Protein AF-A0A660TN57-F1 (afdb_monomer_lite)

Sequence (79 aa):
MIKNSTDAELEACLNVANLMVAAARTAPKARGFDSLYTLIVTGEEKDKLADYMKEYGEKMDISFFVRDSINVKNSPVVV

Radius of gyration: 15.71 Å; chains: 1; bounding box: 44×16×47 Å

Foldseek 3Di:
DDDDPVRVVLVVVVVVLVVVVVCLQPPDDDVNDRPDDDDKDADPRLLVVLVVLLVVCVVVVNVVSNVVSVVSNPDRIDD

pLDDT: mean 96.34, std 3.3, range [79.06, 98.62]

Structure (mmCIF, N/CA/C/O backbone):
data_AF-A0A660TN57-F1
#
_entry.id   AF-A0A660TN57-F1
#
loop_
_atom_site.group_PDB
_atom_site.id
_atom_site.type_symbol
_atom_site.label_atom_id
_atom_site.label_alt_id
_atom_site.label_comp_id
_atom_site.label_asym_id
_atom_site.label_entity_id
_atom_site.label_seq_id
_atom_site.pdbx_PDB_ins_code
_atom_site.Cartn_x
_atom_site.Cartn_y
_atom_site.Cartn_z
_atom_site.occupancy
_atom_site.B_iso_or_equiv
_atom_site.auth_seq_id
_atom_site.auth_comp_id
_atom_site.auth_asym_id
_atom_site.auth_atom_id
_atom_site.pdbx_PDB_model_num
ATOM 1 N N . MET A 1 1 ? -13.785 4.410 24.778 1.00 79.06 1 MET A N 1
ATOM 2 C CA . MET A 1 1 ? -13.900 4.660 23.327 1.00 79.06 1 MET A CA 1
ATOM 3 C C . MET A 1 1 ? -14.458 3.395 22.698 1.00 79.06 1 MET A C 1
ATOM 5 O O . MET A 1 1 ? -13.926 2.333 22.994 1.00 79.06 1 MET A O 1
ATOM 9 N N . ILE A 1 2 ? -15.558 3.476 21.949 1.00 91.81 2 ILE A N 1
ATOM 10 C CA . ILE A 1 2 ? -16.129 2.320 21.238 1.00 91.81 2 ILE A CA 1
ATOM 11 C C . ILE A 1 2 ? -15.573 2.344 19.818 1.00 91.81 2 ILE A C 1
ATOM 13 O O . ILE A 1 2 ? -15.540 3.406 19.203 1.00 91.81 2 ILE A O 1
ATOM 17 N N . LYS A 1 3 ? -15.122 1.191 19.327 1.00 94.94 3 LYS A N 1
ATOM 18 C CA . LYS A 1 3 ? -14.530 1.026 18.002 1.00 94.94 3 LYS A CA 1
ATOM 19 C C . LYS A 1 3 ? -15.232 -0.120 17.282 1.00 94.94 3 LYS A C 1
ATOM 21 O O . LYS A 1 3 ? -15.393 -1.184 17.878 1.00 94.94 3 LYS A O 1
ATOM 26 N N . ASN A 1 4 ? -15.683 0.100 16.049 1.00 97.44 4 ASN A N 1
ATOM 27 C CA . ASN A 1 4 ? -16.274 -0.971 15.246 1.00 97.44 4 ASN A CA 1
ATOM 28 C C . ASN A 1 4 ? -15.174 -1.818 14.573 1.00 97.44 4 ASN A C 1
ATOM 30 O O . ASN A 1 4 ? -13.991 -1.475 14.617 1.00 97.44 4 ASN A O 1
ATOM 34 N N . SER A 1 5 ? -15.562 -2.942 13.972 1.00 97.31 5 SER A N 1
ATOM 35 C CA . SER A 1 5 ? -14.622 -3.867 13.330 1.00 97.31 5 SER A CA 1
ATOM 36 C C . SER A 1 5 ? -13.844 -3.230 12.177 1.00 97.31 5 SER A C 1
ATOM 38 O O . SER A 1 5 ? -12.652 -3.484 12.054 1.00 97.31 5 SER A O 1
ATOM 40 N N . THR A 1 6 ? -14.481 -2.375 11.378 1.00 95.88 6 THR A N 1
ATOM 41 C CA . THR A 1 6 ? -13.865 -1.723 10.213 1.00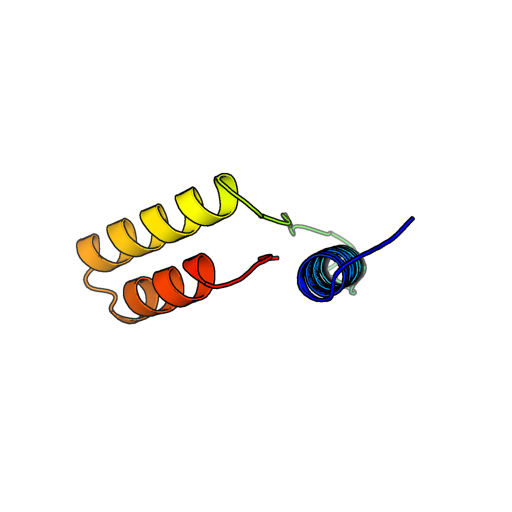 95.88 6 THR A CA 1
ATOM 42 C C . THR A 1 6 ? -12.801 -0.714 10.634 1.00 95.88 6 THR A C 1
ATOM 44 O O . THR A 1 6 ? -11.694 -0.708 10.103 1.00 95.88 6 THR A O 1
ATOM 47 N N . ASP A 1 7 ? -13.091 0.098 11.652 1.00 95.94 7 ASP A N 1
ATOM 48 C CA . ASP A 1 7 ? -12.114 1.031 12.210 1.00 95.94 7 ASP A CA 1
ATOM 49 C C . ASP A 1 7 ? -10.938 0.260 12.836 1.00 95.94 7 ASP A C 1
ATOM 51 O O . ASP A 1 7 ? -9.786 0.706 12.793 1.00 95.94 7 ASP A O 1
ATOM 55 N N . ALA A 1 8 ? -11.222 -0.876 13.491 1.00 97.50 8 ALA A N 1
ATOM 56 C CA . ALA A 1 8 ? -10.211 -1.746 14.094 1.00 97.50 8 ALA A CA 1
ATOM 57 C C . ALA A 1 8 ? -9.271 -2.338 13.040 1.00 97.50 8 ALA A C 1
ATOM 59 O O . ALA A 1 8 ? -8.054 -2.265 13.211 1.00 97.50 8 ALA A O 1
ATOM 60 N N . GLU A 1 9 ? -9.834 -2.846 11.947 1.00 96.69 9 GLU A N 1
ATOM 61 C CA . GLU A 1 9 ? -9.100 -3.360 10.795 1.00 96.69 9 GLU A CA 1
ATOM 62 C C . GLU A 1 9 ? -8.227 -2.279 10.147 1.00 96.69 9 GLU A C 1
ATOM 64 O O . GLU A 1 9 ? -7.031 -2.498 9.970 1.00 96.69 9 GLU A O 1
ATOM 69 N N . LEU A 1 10 ? -8.773 -1.087 9.879 1.00 96.25 10 LEU A N 1
ATOM 70 C CA . LEU A 1 10 ? -8.015 0.004 9.260 1.00 96.25 10 LEU A CA 1
ATOM 71 C C . LEU A 1 10 ? -6.800 0.423 10.102 1.00 96.25 10 LEU A C 1
ATOM 73 O O . LEU A 1 10 ? -5.702 0.590 9.568 1.00 96.25 10 LEU A O 1
ATOM 77 N N . GLU A 1 11 ? -6.965 0.563 11.421 1.00 97.31 11 GLU A N 1
ATOM 78 C CA . GLU A 1 11 ? -5.835 0.877 12.307 1.00 97.31 11 GLU A CA 1
ATOM 79 C C . GLU A 1 11 ? -4.793 -0.249 12.307 1.00 97.31 11 G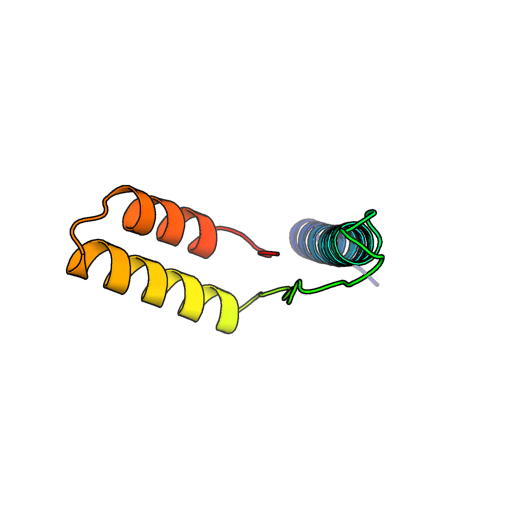LU A C 1
ATOM 81 O O . GLU A 1 11 ? -3.593 0.022 12.258 1.00 97.31 11 GLU A O 1
ATOM 86 N N . ALA A 1 12 ? -5.228 -1.513 12.313 1.00 97.88 12 ALA A N 1
ATOM 87 C CA . ALA A 1 12 ? -4.316 -2.647 12.226 1.00 97.88 12 ALA A CA 1
ATOM 88 C C . ALA A 1 12 ? -3.524 -2.637 10.906 1.00 97.88 12 ALA A C 1
ATOM 90 O O . ALA A 1 12 ? -2.304 -2.812 10.931 1.00 97.88 12 ALA A O 1
ATOM 91 N N . CYS A 1 13 ? -4.177 -2.358 9.773 1.00 98.06 13 CYS A N 1
ATOM 92 C CA . CYS A 1 13 ? -3.518 -2.207 8.475 1.00 98.06 13 CYS A CA 1
ATOM 93 C C . CYS A 1 13 ? -2.467 -1.090 8.493 1.00 98.06 13 CYS A C 1
ATOM 95 O O . CYS A 1 13 ? -1.349 -1.302 8.028 1.00 98.06 13 CYS A O 1
ATOM 97 N N . LEU A 1 14 ? -2.788 0.075 9.065 1.00 98.31 14 LEU A N 1
ATOM 98 C CA . LEU A 1 14 ? -1.847 1.193 9.189 1.00 98.31 14 LEU A CA 1
ATOM 99 C C . LEU A 1 14 ? -0.641 0.847 10.072 1.00 98.31 14 LEU A C 1
ATOM 101 O O . LEU A 1 14 ? 0.497 1.173 9.732 1.00 98.31 14 LEU A O 1
ATOM 105 N N . ASN A 1 15 ? -0.864 0.144 11.182 1.00 98.50 15 ASN A N 1
ATOM 106 C CA . ASN A 1 15 ? 0.218 -0.313 12.051 1.00 98.50 15 ASN A CA 1
ATOM 107 C C . ASN A 1 15 ? 1.153 -1.282 11.316 1.00 98.50 15 ASN A C 1
ATOM 109 O O . ASN A 1 15 ? 2.371 -1.109 11.352 1.00 98.50 15 ASN A O 1
ATOM 113 N N . VAL A 1 16 ? 0.599 -2.261 10.597 1.00 98.44 16 VAL A N 1
ATOM 114 C CA . VAL A 1 16 ? 1.389 -3.200 9.786 1.00 98.44 16 VAL A CA 1
ATOM 115 C C . VAL A 1 16 ? 2.140 -2.470 8.674 1.00 98.44 16 VAL A C 1
ATOM 117 O O . VAL A 1 16 ? 3.325 -2.727 8.482 1.00 98.44 16 VAL A O 1
ATOM 120 N N . ALA A 1 17 ? 1.503 -1.518 7.993 1.00 98.50 17 ALA A N 1
ATOM 121 C CA . ALA A 1 17 ? 2.131 -0.726 6.942 1.00 98.50 17 ALA A CA 1
ATOM 122 C C . ALA A 1 17 ? 3.375 0.025 7.443 1.00 98.50 17 ALA A C 1
ATOM 124 O O . ALA A 1 17 ? 4.433 -0.037 6.816 1.00 98.50 17 ALA A O 1
ATOM 125 N N . ASN A 1 18 ? 3.290 0.653 8.619 1.00 98.56 18 ASN A N 1
ATOM 126 C CA . ASN A 1 18 ? 4.440 1.300 9.255 1.00 98.56 18 ASN A CA 1
ATOM 127 C C . ASN A 1 18 ? 5.585 0.311 9.524 1.00 98.56 18 ASN A C 1
ATOM 129 O O . ASN A 1 18 ? 6.750 0.621 9.266 1.00 98.56 18 ASN A O 1
ATOM 133 N N . LEU A 1 19 ? 5.264 -0.895 10.001 1.00 98.56 19 LEU A N 1
ATOM 134 C CA . LEU A 1 19 ? 6.261 -1.942 10.238 1.00 98.56 19 LEU A CA 1
ATOM 135 C C . LEU A 1 19 ? 6.884 -2.453 8.931 1.00 98.56 19 LEU A C 1
ATOM 137 O O . LEU A 1 19 ? 8.093 -2.677 8.886 1.00 98.56 19 LEU A O 1
ATOM 141 N N . MET A 1 20 ? 6.098 -2.591 7.859 1.00 98.19 20 MET A N 1
ATOM 142 C CA . MET A 1 20 ? 6.592 -2.978 6.533 1.00 98.19 20 MET A CA 1
ATOM 143 C C . MET A 1 20 ? 7.566 -1.939 5.976 1.00 98.19 20 MET A C 1
ATOM 145 O O . MET A 1 20 ? 8.647 -2.306 5.516 1.00 98.19 20 MET A O 1
ATOM 149 N N . VAL A 1 21 ? 7.232 -0.648 6.079 1.00 98.00 21 VAL A N 1
ATOM 150 C CA . VAL A 1 21 ? 8.137 0.440 5.685 1.00 98.00 21 VAL A CA 1
ATOM 151 C C . VAL A 1 21 ? 9.422 0.391 6.506 1.00 98.00 21 VAL A C 1
ATOM 153 O O . VAL A 1 21 ? 10.511 0.392 5.935 1.00 98.00 21 VAL A O 1
ATOM 156 N N . ALA A 1 22 ? 9.327 0.282 7.833 1.00 96.75 22 ALA A N 1
ATOM 157 C CA . ALA A 1 22 ? 10.506 0.193 8.690 1.00 96.75 22 ALA A CA 1
ATOM 158 C C . ALA A 1 22 ? 11.403 -1.002 8.314 1.00 96.75 22 ALA A C 1
ATOM 160 O O . ALA A 1 22 ? 12.619 -0.846 8.183 1.00 96.75 22 ALA A O 1
ATOM 161 N N . ALA A 1 23 ? 10.818 -2.177 8.071 1.00 96.38 23 ALA A N 1
ATOM 162 C CA . ALA A 1 23 ? 11.544 -3.361 7.618 1.00 96.38 23 ALA A CA 1
ATOM 163 C C . ALA A 1 23 ? 12.218 -3.141 6.252 1.00 96.38 23 ALA A C 1
ATOM 165 O O . ALA A 1 23 ? 13.398 -3.454 6.081 1.00 96.38 23 ALA A O 1
ATOM 166 N N . ALA A 1 24 ? 11.507 -2.545 5.290 1.00 94.94 24 ALA A N 1
ATOM 167 C CA . ALA A 1 24 ? 12.041 -2.248 3.965 1.00 94.94 24 ALA A CA 1
ATOM 168 C C . ALA A 1 24 ? 13.246 -1.299 4.032 1.00 94.94 24 ALA A C 1
ATOM 170 O O . ALA A 1 24 ? 14.260 -1.564 3.387 1.00 94.94 24 ALA A O 1
ATOM 171 N N . ARG A 1 25 ? 13.174 -0.242 4.847 1.00 93.94 25 ARG A N 1
ATOM 172 C CA . ARG A 1 25 ? 14.249 0.749 5.036 1.00 93.94 25 ARG A CA 1
ATOM 173 C C . ARG A 1 25 ? 15.464 0.166 5.769 1.00 93.94 25 ARG A C 1
ATOM 175 O O . ARG A 1 25 ? 16.601 0.475 5.433 1.00 93.94 25 ARG A O 1
ATOM 182 N N . THR A 1 26 ? 15.241 -0.724 6.734 1.00 92.94 26 THR A N 1
ATOM 183 C CA . THR A 1 26 ? 16.312 -1.284 7.584 1.00 92.94 26 THR A CA 1
ATOM 184 C C . THR A 1 26 ? 16.956 -2.561 7.048 1.00 92.94 26 THR A C 1
ATOM 186 O O . THR A 1 26 ? 18.031 -2.935 7.515 1.00 92.94 26 THR A O 1
ATOM 189 N N . ALA A 1 27 ? 16.354 -3.232 6.059 1.00 94.19 27 ALA A N 1
ATOM 190 C CA . ALA A 1 27 ? 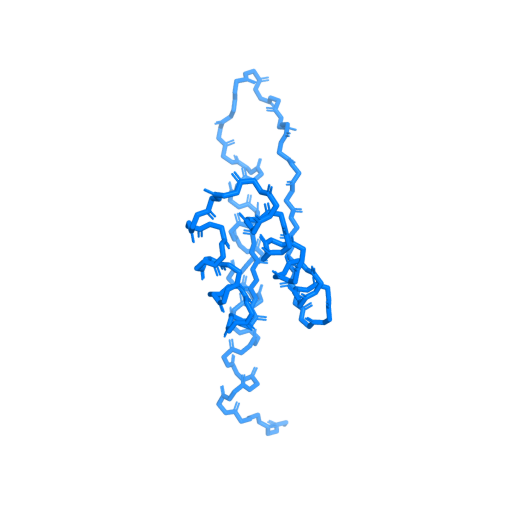16.942 -4.435 5.469 1.00 94.19 27 ALA A CA 1
ATOM 191 C C . ALA A 1 27 ? 18.359 -4.161 4.913 1.00 94.19 27 ALA A C 1
ATOM 193 O O . ALA A 1 27 ? 18.610 -3.062 4.421 1.00 94.19 27 ALA A O 1
ATOM 194 N N . PRO A 1 28 ? 19.294 -5.123 4.926 1.00 93.38 28 PRO A N 1
ATOM 195 C CA . PRO A 1 28 ? 20.656 -4.893 4.448 1.00 93.38 28 PRO A CA 1
ATOM 196 C C . PRO A 1 28 ? 20.667 -4.580 2.943 1.00 93.38 28 PRO A C 1
ATOM 198 O O . PRO A 1 28 ? 20.105 -5.326 2.142 1.00 93.38 28 PRO A O 1
ATOM 201 N N . LYS A 1 29 ? 21.313 -3.475 2.549 1.00 91.38 29 LYS A N 1
ATOM 202 C CA . LYS A 1 29 ? 21.482 -3.062 1.143 1.00 91.38 29 LYS A CA 1
ATOM 203 C C . LYS A 1 29 ? 22.950 -2.927 0.775 1.00 91.38 29 LYS A C 1
ATOM 205 O O . LYS A 1 29 ? 23.823 -2.821 1.642 1.00 91.38 29 LYS A O 1
ATOM 210 N N . ALA A 1 30 ? 23.218 -2.905 -0.529 1.00 90.50 30 ALA A N 1
ATOM 211 C CA . ALA A 1 30 ? 24.561 -2.733 -1.058 1.00 90.50 30 ALA A CA 1
ATOM 212 C C . ALA A 1 30 ? 25.230 -1.495 -0.436 1.00 90.50 30 ALA A C 1
ATOM 214 O O . ALA A 1 30 ? 24.711 -0.383 -0.511 1.00 90.50 30 ALA A O 1
ATOM 215 N N . ARG A 1 31 ? 26.391 -1.711 0.195 1.00 90.44 31 ARG A N 1
ATOM 216 C CA . ARG A 1 31 ? 27.202 -0.666 0.846 1.00 90.44 31 ARG A CA 1
ATOM 217 C C . ARG A 1 31 ? 26.482 0.115 1.960 1.00 90.44 31 ARG A C 1
ATOM 219 O O . ARG A 1 31 ? 26.908 1.216 2.284 1.00 90.44 31 ARG A O 1
ATOM 226 N N . GLY A 1 32 ? 25.403 -0.424 2.533 1.00 85.75 32 GLY A N 1
ATOM 227 C CA . GLY A 1 32 ? 24.609 0.275 3.551 1.00 85.75 32 GLY A CA 1
ATOM 228 C C . GLY A 1 32 ? 23.853 1.497 3.021 1.00 85.75 32 GLY A C 1
ATOM 229 O O . GLY A 1 32 ? 23.370 2.298 3.815 1.00 85.75 32 GLY A O 1
ATOM 230 N N . PHE A 1 33 ? 23.753 1.655 1.698 1.00 89.69 33 PHE A N 1
ATOM 231 C CA . PHE A 1 33 ? 23.009 2.747 1.090 1.00 89.69 33 PHE A CA 1
ATOM 232 C C . PHE A 1 33 ? 21.556 2.343 0.878 1.00 89.69 33 PHE A C 1
ATOM 234 O O . PHE A 1 33 ? 21.263 1.332 0.237 1.00 89.69 33 PHE A O 1
ATOM 241 N N . ASP A 1 34 ? 20.649 3.156 1.398 1.00 89.62 34 ASP A N 1
ATOM 242 C CA . ASP A 1 34 ? 19.220 2.953 1.245 1.00 89.62 34 ASP A CA 1
ATOM 243 C C . ASP A 1 34 ? 18.646 3.913 0.204 1.00 89.62 34 ASP A C 1
ATOM 245 O O . ASP A 1 34 ? 18.461 5.101 0.460 1.00 89.62 34 ASP A O 1
ATOM 249 N N . SER A 1 35 ? 18.395 3.376 -0.990 1.00 90.75 35 SER A N 1
ATOM 250 C CA . SER A 1 35 ? 17.854 4.106 -2.138 1.00 90.75 35 SER A CA 1
ATOM 251 C C . SER A 1 35 ? 16.335 3.979 -2.278 1.00 90.75 35 SER A C 1
ATOM 253 O O . SER A 1 35 ? 15.789 4.397 -3.299 1.00 90.75 35 SER A O 1
ATOM 255 N N . LEU A 1 36 ? 15.652 3.343 -1.320 1.00 92.56 36 LEU A N 1
ATOM 256 C CA . LEU A 1 36 ? 14.207 3.155 -1.389 1.00 92.56 36 LEU A CA 1
ATOM 257 C C . LEU A 1 36 ? 13.469 4.415 -0.929 1.00 92.56 36 LEU A C 1
ATOM 259 O O . LEU A 1 36 ? 13.749 4.982 0.129 1.00 92.56 36 LEU A O 1
ATOM 263 N N . TYR A 1 37 ? 12.458 4.795 -1.704 1.00 94.25 37 TYR A N 1
ATOM 264 C CA . TYR A 1 37 ? 11.424 5.737 -1.298 1.00 94.25 37 TYR A CA 1
ATOM 265 C C . TYR A 1 37 ? 10.132 4.953 -1.104 1.00 94.25 37 TYR A C 1
ATOM 267 O O . TYR A 1 37 ? 9.635 4.327 -2.035 1.00 94.25 37 TYR A O 1
ATOM 275 N N . THR A 1 38 ? 9.627 4.957 0.123 1.00 96.06 38 THR A N 1
ATOM 276 C CA . THR A 1 38 ? 8.447 4.197 0.546 1.00 96.06 38 THR A CA 1
ATOM 277 C C . THR A 1 38 ? 7.349 5.162 0.960 1.00 96.06 38 THR A C 1
ATOM 279 O O . THR A 1 38 ? 7.635 6.138 1.658 1.00 96.06 38 THR A O 1
ATOM 282 N N . LEU A 1 39 ? 6.109 4.879 0.576 1.00 96.88 39 LEU A N 1
ATOM 283 C CA . LEU A 1 39 ? 4.941 5.684 0.914 1.00 96.88 39 LEU A CA 1
ATOM 284 C C . LEU A 1 39 ? 3.835 4.756 1.397 1.00 96.88 39 LEU A C 1
ATOM 286 O O . LEU A 1 39 ? 3.652 3.684 0.844 1.00 96.88 39 LEU A O 1
ATOM 290 N N . ILE A 1 40 ? 3.080 5.189 2.398 1.00 98.25 40 ILE A N 1
ATOM 291 C CA . ILE A 1 40 ? 1.827 4.538 2.775 1.00 98.25 40 ILE A CA 1
ATOM 292 C C . ILE A 1 40 ? 0.722 5.431 2.228 1.00 98.25 40 ILE A C 1
ATOM 294 O O . ILE A 1 40 ? 0.655 6.605 2.593 1.00 98.25 40 ILE A O 1
ATOM 298 N N . VAL A 1 41 ? -0.111 4.904 1.334 1.00 97.88 41 VAL A N 1
ATOM 299 C CA . VAL A 1 41 ? -1.207 5.658 0.715 1.00 97.88 41 VAL A CA 1
ATOM 300 C C . VAL A 1 41 ? -2.557 5.093 1.136 1.00 97.88 41 VAL A C 1
ATOM 302 O O . VAL A 1 41 ? -2.787 3.881 1.152 1.00 97.88 41 VAL A O 1
ATOM 305 N N . THR A 1 42 ? -3.463 6.000 1.482 1.00 97.81 42 THR A N 1
ATOM 306 C CA . THR A 1 42 ? -4.829 5.717 1.939 1.00 97.81 42 THR A CA 1
ATOM 307 C C . THR A 1 42 ? -5.792 6.735 1.342 1.00 97.81 42 THR A C 1
ATOM 309 O O . THR A 1 42 ? -5.350 7.721 0.760 1.00 97.81 42 THR A O 1
ATOM 312 N N . GLY A 1 43 ? -7.100 6.527 1.513 1.00 96.56 43 GLY A N 1
ATOM 313 C CA . GLY A 1 43 ? -8.107 7.538 1.180 1.00 96.56 43 GLY A CA 1
ATOM 314 C C . GLY A 1 43 ? -8.037 8.021 -0.273 1.00 96.56 43 GLY A C 1
ATOM 315 O O . GLY A 1 43 ? -7.896 7.219 -1.196 1.00 96.56 43 GLY A O 1
ATOM 316 N N . GLU A 1 44 ? -8.135 9.338 -0.463 1.00 97.88 44 GLU A N 1
ATOM 317 C CA . GLU A 1 44 ? -8.198 9.971 -1.785 1.00 97.88 44 GLU A CA 1
ATOM 318 C C . GLU A 1 44 ? -6.897 9.796 -2.585 1.00 97.88 44 GLU A C 1
ATOM 320 O O . GLU A 1 44 ? -6.928 9.591 -3.797 1.00 97.88 44 GLU A O 1
ATOM 325 N N . GLU A 1 45 ? -5.738 9.826 -1.931 1.00 98.31 45 GLU A N 1
ATOM 326 C CA . GLU A 1 45 ? -4.437 9.647 -2.576 1.00 98.31 45 GLU A CA 1
ATOM 327 C C . GLU A 1 45 ? -4.278 8.236 -3.153 1.00 98.31 45 GLU A C 1
ATOM 329 O O . GLU A 1 45 ? -3.791 8.072 -4.274 1.00 98.31 45 GLU A O 1
ATOM 334 N N . LYS A 1 46 ? -4.739 7.212 -2.423 1.00 98.19 46 LYS A N 1
ATOM 335 C CA . LYS A 1 46 ? -4.789 5.827 -2.920 1.00 98.19 46 LYS A CA 1
ATOM 336 C C . LYS A 1 46 ? -5.726 5.706 -4.122 1.00 98.19 46 LYS A C 1
ATOM 338 O O . LYS A 1 46 ? -5.434 4.986 -5.075 1.00 98.19 46 LYS A O 1
ATOM 343 N N . ASP A 1 47 ? -6.847 6.414 -4.085 1.00 98.38 47 ASP A N 1
ATOM 344 C CA . ASP A 1 47 ? -7.812 6.420 -5.176 1.00 98.38 47 ASP A CA 1
ATOM 345 C C . ASP A 1 47 ? -7.246 7.080 -6.437 1.00 98.38 47 ASP A C 1
ATOM 347 O O . ASP A 1 47 ? -7.375 6.506 -7.515 1.00 98.38 47 ASP A O 1
ATOM 351 N N . LYS A 1 48 ? -6.528 8.202 -6.301 1.00 98.50 48 LYS A N 1
ATOM 352 C CA . LYS A 1 48 ? -5.788 8.835 -7.405 1.00 98.50 48 LYS A CA 1
ATOM 353 C C . LYS A 1 48 ? -4.729 7.905 -7.994 1.00 98.50 48 LYS A C 1
ATOM 355 O O . LYS A 1 48 ? -4.568 7.860 -9.212 1.00 98.50 48 LYS A O 1
ATOM 360 N N . LEU A 1 49 ? -4.024 7.148 -7.149 1.00 98.25 49 LEU A N 1
ATOM 361 C CA . LEU A 1 49 ? -3.062 6.141 -7.602 1.00 98.25 49 LEU A CA 1
ATOM 362 C C . LEU A 1 49 ? -3.749 5.052 -8.436 1.00 98.25 49 LEU A C 1
ATOM 364 O O . LEU A 1 49 ? -3.280 4.747 -9.531 1.00 98.25 49 LEU A O 1
ATOM 368 N N . ALA A 1 50 ? -4.861 4.493 -7.951 1.00 98.56 50 ALA A N 1
ATOM 369 C CA . ALA A 1 50 ? -5.630 3.496 -8.694 1.00 98.56 50 ALA A CA 1
ATOM 370 C C . ALA A 1 50 ? -6.111 4.044 -10.046 1.00 98.56 50 ALA A C 1
ATOM 372 O O . ALA A 1 50 ? -5.936 3.395 -11.076 1.00 98.56 50 ALA A O 1
ATOM 373 N N . ASP A 1 51 ? -6.675 5.250 -10.059 1.00 98.56 51 ASP A N 1
ATOM 374 C CA . ASP A 1 51 ? -7.213 5.854 -11.276 1.00 98.56 51 ASP A CA 1
ATOM 375 C C . ASP A 1 51 ? -6.093 6.091 -12.312 1.00 98.56 51 ASP A C 1
ATOM 377 O O . ASP A 1 51 ? -6.252 5.743 -13.484 1.00 98.56 51 ASP A O 1
ATOM 381 N N . TYR A 1 52 ? -4.917 6.557 -11.873 1.00 98.38 52 TYR A N 1
ATOM 382 C CA . TYR A 1 52 ? -3.743 6.703 -12.741 1.00 98.38 52 TYR A CA 1
ATOM 383 C C . TYR A 1 52 ? -3.212 5.358 -13.256 1.00 98.38 52 TYR A C 1
ATOM 385 O O . TYR A 1 52 ? -2.874 5.236 -14.433 1.00 98.38 52 TYR A O 1
ATOM 393 N N . MET A 1 53 ? -3.150 4.327 -12.404 1.00 98.38 53 MET A N 1
ATOM 394 C CA . MET A 1 53 ? -2.745 2.977 -12.820 1.00 98.38 53 MET A CA 1
ATOM 395 C C . MET A 1 53 ? -3.659 2.432 -13.919 1.00 98.38 53 MET A C 1
ATOM 397 O O . MET A 1 53 ? -3.170 1.825 -14.874 1.00 98.38 53 MET A O 1
ATOM 401 N N . LYS A 1 54 ? -4.970 2.674 -13.802 1.00 98.56 54 LYS A N 1
ATOM 402 C CA . LYS A 1 54 ? -5.952 2.289 -14.813 1.00 98.56 54 LYS A CA 1
ATOM 403 C C . LYS A 1 54 ? -5.705 3.021 -16.131 1.00 98.56 54 LYS A C 1
ATOM 405 O O . LYS A 1 54 ? -5.540 2.362 -17.154 1.00 98.56 54 LYS A O 1
ATOM 410 N N . GLU A 1 55 ? -5.630 4.354 -16.092 1.00 98.62 55 GLU A N 1
ATOM 411 C CA . GLU A 1 55 ? -5.380 5.195 -17.274 1.00 98.62 55 GLU A CA 1
ATOM 412 C C . GLU A 1 55 ? -4.091 4.770 -17.990 1.00 98.62 55 GLU A C 1
ATOM 414 O O . GLU A 1 55 ? -4.064 4.586 -19.208 1.00 98.62 55 GLU A O 1
ATOM 419 N N . TYR A 1 56 ? -3.017 4.565 -17.226 1.00 98.38 56 TYR A N 1
ATOM 420 C CA . TYR A 1 56 ? -1.732 4.144 -17.764 1.00 98.38 56 TYR A CA 1
ATOM 421 C C . TYR A 1 56 ? -1.801 2.753 -18.406 1.00 98.38 56 TYR A C 1
ATOM 423 O O . TYR A 1 56 ? -1.274 2.556 -19.502 1.00 98.38 56 TYR A O 1
ATOM 431 N N . GLY A 1 57 ? -2.470 1.801 -17.748 1.00 98.31 57 GLY A N 1
ATOM 432 C CA . GLY A 1 57 ? -2.667 0.448 -18.264 1.00 98.31 57 GLY A CA 1
ATOM 433 C C . GLY A 1 57 ? -3.457 0.424 -19.572 1.00 98.31 57 GLY A C 1
ATOM 434 O O . GLY A 1 57 ? -3.052 -0.263 -20.505 1.00 98.31 57 GLY A O 1
ATOM 435 N N . GLU A 1 58 ? -4.530 1.210 -19.674 1.00 98.31 58 GLU A N 1
ATOM 436 C CA . GLU A 1 58 ? -5.322 1.350 -20.903 1.00 98.31 58 GLU A CA 1
ATOM 437 C C . GLU A 1 58 ? -4.503 2.000 -22.028 1.00 98.31 58 GLU A C 1
ATOM 439 O O . GLU A 1 58 ? -4.500 1.512 -23.157 1.00 98.31 58 GLU A O 1
ATOM 444 N N . LYS A 1 59 ? -3.748 3.063 -21.721 1.00 98.44 59 LYS A N 1
ATOM 445 C CA . LYS A 1 59 ? -2.914 3.777 -22.700 1.00 98.44 59 LYS A CA 1
ATOM 446 C C . LYS A 1 59 ? -1.789 2.916 -23.278 1.00 98.44 59 LYS A C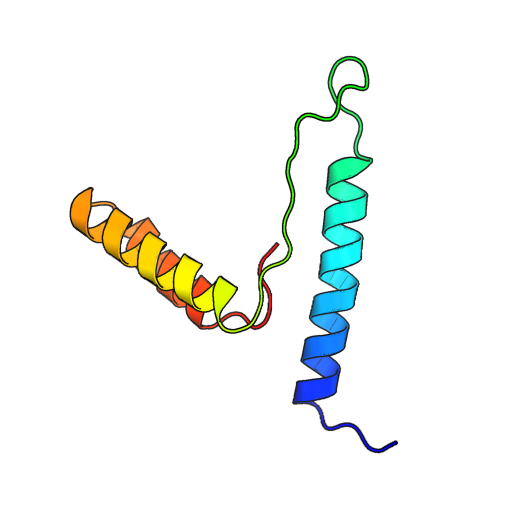 1
ATOM 448 O O . LYS A 1 59 ? -1.426 3.096 -24.438 1.00 98.44 59 LYS A O 1
ATOM 453 N N . MET A 1 60 ? -1.208 2.040 -22.463 1.00 98.06 60 MET A N 1
ATOM 454 C CA . MET A 1 60 ? -0.062 1.208 -22.842 1.00 98.06 60 MET A CA 1
ATOM 455 C C . MET A 1 60 ? -0.452 -0.217 -23.263 1.00 98.06 60 MET A C 1
ATOM 457 O O . MET A 1 60 ? 0.439 -1.008 -23.561 1.00 98.06 60 MET A O 1
ATOM 461 N N . ASP A 1 61 ? -1.748 -0.547 -23.280 1.00 97.50 61 ASP A N 1
ATOM 462 C CA . ASP A 1 61 ? -2.278 -1.897 -23.530 1.00 97.50 61 ASP A CA 1
ATOM 463 C C . ASP A 1 61 ? -1.708 -2.967 -22.568 1.00 97.50 61 ASP A C 1
ATOM 465 O O . ASP A 1 61 ? -1.334 -4.080 -22.940 1.00 97.50 61 ASP A O 1
ATOM 469 N N . ILE A 1 62 ? -1.615 -2.612 -21.280 1.00 97.88 62 ILE A N 1
ATOM 470 C CA . ILE A 1 62 ? -1.085 -3.465 -20.210 1.00 97.88 62 ILE A CA 1
ATOM 471 C C . ILE A 1 62 ? -2.231 -3.908 -19.296 1.00 97.88 62 ILE A C 1
ATOM 473 O O . ILE A 1 62 ? -2.532 -3.294 -18.270 1.00 97.88 62 ILE A O 1
ATOM 477 N N . SER A 1 63 ? -2.858 -5.028 -19.648 1.00 96.62 63 SER A N 1
ATOM 478 C CA . SER A 1 63 ? -4.057 -5.548 -18.971 1.00 96.62 63 SER A CA 1
ATOM 479 C C . SER A 1 63 ? -3.895 -5.780 -17.462 1.00 96.62 63 SER A C 1
ATOM 481 O O . SER A 1 63 ? -4.842 -5.573 -16.699 1.00 96.62 63 SER A O 1
ATOM 483 N N . PHE A 1 64 ? -2.704 -6.162 -16.989 1.00 96.88 64 PHE A N 1
ATOM 484 C CA . PHE A 1 64 ? -2.483 -6.386 -15.558 1.00 96.88 64 PHE A CA 1
ATOM 485 C C . PHE A 1 64 ? -2.445 -5.086 -14.740 1.00 96.88 64 PHE A C 1
ATOM 487 O O . PHE A 1 64 ? -2.848 -5.116 -13.582 1.00 96.88 64 PHE A O 1
ATOM 494 N N . PHE A 1 65 ? -2.066 -3.943 -15.330 1.00 97.12 65 PHE A N 1
ATOM 495 C CA . PHE A 1 65 ? -2.153 -2.640 -14.654 1.00 97.12 65 PHE A CA 1
ATOM 496 C C . PHE A 1 65 ? -3.610 -2.244 -14.394 1.00 97.12 65 PHE A C 1
ATOM 498 O O . PHE A 1 65 ? -3.937 -1.793 -13.299 1.00 97.12 65 PHE A O 1
ATOM 505 N N . VAL A 1 66 ? -4.496 -2.491 -15.364 1.00 98.12 66 VAL A N 1
ATOM 506 C CA . VAL A 1 66 ? -5.945 -2.242 -15.239 1.00 98.12 66 VAL A CA 1
ATOM 507 C C . VAL A 1 66 ? -6.588 -3.171 -14.206 1.00 98.12 66 VAL A C 1
ATOM 509 O O . VAL A 1 66 ? -7.476 -2.774 -13.455 1.00 98.12 66 VAL A O 1
ATOM 512 N N . ARG A 1 67 ? -6.139 -4.427 -14.125 1.00 98.25 67 ARG A N 1
ATOM 513 C CA . ARG A 1 67 ? -6.577 -5.335 -13.057 1.00 98.25 67 ARG A CA 1
ATOM 514 C C . ARG A 1 67 ? -6.105 -4.834 -11.691 1.00 98.25 67 ARG A C 1
ATOM 516 O O . ARG A 1 67 ? -6.894 -4.762 -10.752 1.00 98.25 67 ARG A O 1
ATOM 523 N N . ASP A 1 68 ? -4.826 -4.493 -11.571 1.00 98.31 68 ASP A N 1
ATOM 524 C CA . ASP A 1 68 ? -4.229 -4.138 -10.284 1.00 98.31 68 ASP A CA 1
ATOM 525 C C . ASP A 1 68 ? -4.689 -2.769 -9.783 1.00 98.31 68 ASP A C 1
ATOM 527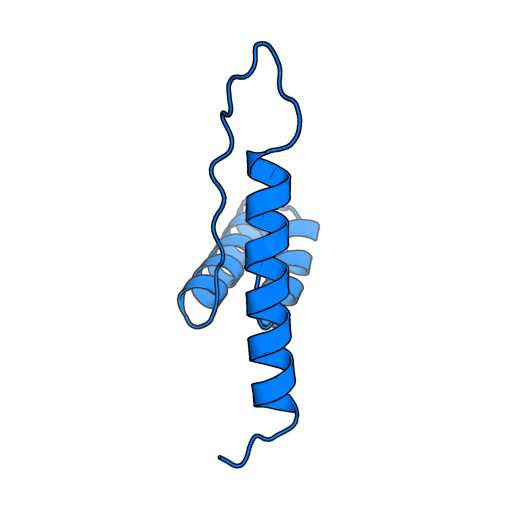 O O . ASP A 1 68 ? -4.790 -2.583 -8.572 1.00 98.31 68 ASP A O 1
ATOM 531 N N . SER A 1 69 ? -5.098 -1.854 -10.665 1.00 98.44 69 SER A N 1
ATOM 532 C CA . SER A 1 69 ? -5.768 -0.623 -10.244 1.00 98.44 69 SER A CA 1
ATOM 533 C C . SER A 1 69 ? -7.060 -0.902 -9.478 1.00 98.44 69 SER A C 1
ATOM 535 O O . SER A 1 69 ? -7.352 -0.220 -8.500 1.00 98.44 69 SER A O 1
ATOM 537 N N . ILE A 1 70 ? -7.827 -1.925 -9.873 1.00 98.19 70 ILE A N 1
ATOM 538 C CA . ILE A 1 70 ? -9.056 -2.319 -9.165 1.00 98.19 70 ILE A CA 1
ATOM 539 C C . ILE A 1 70 ? -8.706 -2.885 -7.783 1.00 98.19 70 ILE A C 1
ATOM 541 O O . ILE A 1 70 ? -9.365 -2.555 -6.798 1.00 98.19 70 ILE A O 1
ATOM 545 N N . ASN A 1 71 ? -7.632 -3.673 -7.686 1.00 98.19 71 ASN A N 1
ATOM 546 C CA . ASN A 1 71 ? -7.139 -4.177 -6.403 1.00 98.19 71 ASN A CA 1
ATOM 547 C C . ASN A 1 71 ? -6.727 -3.021 -5.478 1.00 98.19 71 ASN A C 1
ATOM 549 O O . ASN A 1 71 ? -7.175 -2.964 -4.338 1.00 98.19 71 ASN A O 1
ATOM 553 N N . VAL A 1 72 ? -5.955 -2.050 -5.981 1.00 98.19 72 VAL A N 1
ATOM 554 C CA . VAL A 1 72 ? -5.555 -0.845 -5.229 1.00 98.19 72 VAL A CA 1
ATOM 555 C C . VAL A 1 72 ? -6.769 -0.009 -4.815 1.00 98.19 72 VAL 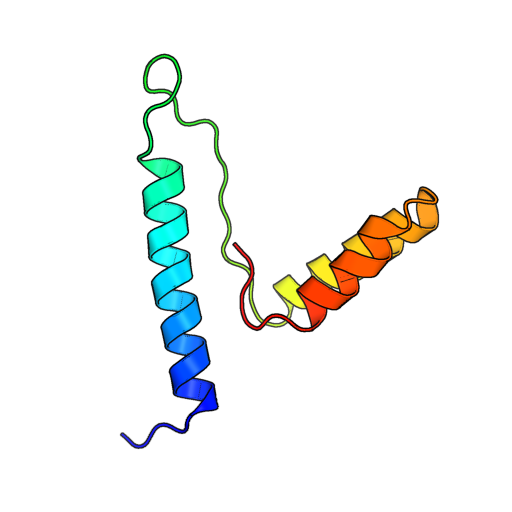A C 1
ATOM 557 O O . VAL A 1 72 ? -6.817 0.499 -3.693 1.00 98.19 72 VAL A O 1
ATOM 560 N N . LYS A 1 73 ? -7.789 0.113 -5.675 1.00 98.19 73 LYS A N 1
ATOM 561 C CA . LYS A 1 73 ? -9.034 0.823 -5.341 1.00 98.19 73 LYS A CA 1
ATOM 562 C C . LYS A 1 73 ? -9.764 0.160 -4.170 1.00 98.19 73 LYS A C 1
ATOM 564 O O . LYS A 1 73 ? -10.238 0.862 -3.282 1.00 98.19 73 LYS A O 1
ATOM 569 N N . ASN A 1 74 ? -9.785 -1.168 -4.135 1.00 97.56 74 ASN A N 1
ATOM 570 C CA . ASN A 1 74 ? -10.495 -1.942 -3.118 1.00 97.56 74 ASN A CA 1
ATOM 571 C C . ASN A 1 74 ? -9.697 -2.159 -1.819 1.00 97.56 74 ASN A C 1
ATOM 573 O O . ASN A 1 74 ? -10.272 -2.590 -0.823 1.00 97.56 74 ASN A O 1
ATOM 577 N N . SER A 1 75 ? -8.396 -1.863 -1.803 1.00 97.31 75 SER A N 1
ATOM 578 C CA . SER A 1 75 ? -7.570 -1.955 -0.595 1.00 97.31 75 SER A CA 1
ATOM 579 C C . SER A 1 75 ? -7.807 -0.774 0.359 1.00 97.31 75 SER A C 1
ATOM 581 O O . SER A 1 75 ? -7.945 0.357 -0.105 1.00 97.31 75 SER A O 1
ATOM 583 N N . PRO A 1 76 ? -7.779 -0.977 1.690 1.00 95.81 76 PRO A N 1
ATOM 584 C CA . PRO A 1 76 ? -7.850 0.122 2.658 1.00 95.81 76 PRO A CA 1
ATOM 585 C C . PRO A 1 76 ? -6.538 0.922 2.743 1.00 95.81 76 PRO A C 1
ATOM 587 O O . PRO A 1 76 ? -6.558 2.136 2.949 1.00 95.81 76 PRO A O 1
ATOM 590 N N . VAL A 1 77 ? -5.397 0.247 2.565 1.00 98.00 77 VAL A N 1
ATOM 591 C CA . VAL A 1 77 ? -4.040 0.802 2.667 1.00 98.00 77 VAL A CA 1
ATOM 592 C C . VAL A 1 77 ? -3.146 0.129 1.624 1.00 98.00 77 VAL A C 1
ATOM 594 O O . VAL A 1 77 ? -3.261 -1.078 1.411 1.00 98.00 77 VAL A O 1
ATOM 597 N N . VAL A 1 78 ? -2.253 0.893 0.992 1.00 98.00 78 VAL A N 1
ATOM 598 C CA . VAL A 1 78 ? -1.203 0.384 0.090 1.00 98.00 78 VAL A CA 1
ATOM 599 C C . VAL A 1 78 ? 0.156 0.938 0.529 1.00 98.00 78 VAL A C 1
ATOM 601 O O . VAL A 1 78 ? 0.227 2.079 0.986 1.00 98.00 78 VAL A O 1
ATOM 604 N N . VAL A 1 79 ? 1.204 0.113 0.432 1.00 96.56 79 VAL A N 1
ATOM 605 C CA . VAL A 1 79 ? 2.580 0.372 0.907 1.00 96.56 79 VAL A CA 1
ATOM 606 C C . VAL A 1 79 ? 3.581 0.150 -0.215 1.00 96.56 79 VAL A C 1
ATOM 608 O O . VAL A 1 79 ? 3.380 -0.842 -0.952 1.00 96.56 79 VAL A O 1
#

Secondary structure (DSSP, 8-state):
----HHHHHHHHHHHHHHHHHHHHHHS--GGG--------EEHHHHHHHHHHHHHHHHHHT-HHHHHHHHHHHH-SEE-